Protein AF-A0A0D3A012-F1 (afdb_monomer)

Mean predicted aligned error: 16.32 Å

Foldseek 3Di:
DDDWDADPVPRDIPDPVVRVVVVVVVVVCVVVVVVVVVVVPPPPPDPPPPPVCVVVVVPD

Radius of gyration: 25.03 Å; Cα contacts (8 Å, |Δi|>4): 19; c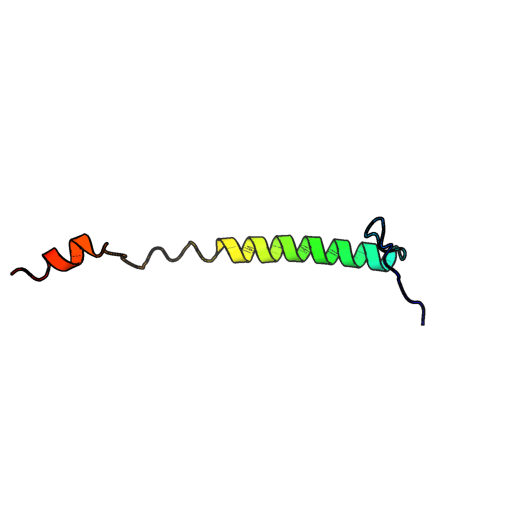hains: 1; bounding box: 39×35×65 Å

pLDDT: mean 73.22, std 17.55, range [48.31, 95.38]

Secondary structure (DSSP, 8-state):
-----B-TTT--BS-HHHHHHHHHHHHHHHHHHHHHTTSTT---------HHHHGGGG--

Solvent-accessible surface area (backbone atoms only — not comparable to full-atom values): 3971 Å² total; per-residue (Å²): 135,90,79,78,51,66,40,88,87,79,70,44,57,73,35,65,68,62,38,53,52,51,53,54,50,52,55,50,50,51,57,53,52,56,54,62,66,62,65,76,80,70,74,91,78,70,87,77,69,55,72,81,61,57,61,67,74,73,75,122

Organism: NCBI:txid109376

Sequence (60 aa):
MRRAYTNKKTGQIDDGLVRDVVDLVQTQVVDEVSQLQTEDDASTASTNLSRFRINEIVES

Structure (mmCIF, N/CA/C/O backbone):
data_AF-A0A0D3A012-F1
#
_entry.id   AF-A0A0D3A012-F1
#
loop_
_atom_site.group_PDB
_atom_site.id
_atom_site.type_symbol
_atom_site.label_atom_id
_atom_site.label_alt_id
_atom_site.label_comp_id
_atom_site.label_asym_id
_atom_site.label_entity_id
_atom_site.label_seq_id
_atom_site.pdbx_PDB_ins_code
_atom_site.Cartn_x
_atom_site.Cartn_y
_atom_site.Cartn_z
_atom_site.occupancy
_atom_site.B_iso_or_equiv
_atom_site.auth_seq_id
_atom_site.auth_comp_id
_atom_site.auth_asym_id
_atom_site.auth_atom_id
_atom_site.pdbx_PDB_model_num
ATOM 1 N N . MET A 1 1 ? 14.493 -17.671 -6.805 1.00 81.62 1 MET A N 1
ATOM 2 C CA . MET A 1 1 ? 13.378 -16.915 -6.192 1.00 81.62 1 MET A CA 1
ATOM 3 C C . MET A 1 1 ? 13.263 -15.580 -6.908 1.00 81.62 1 MET A C 1
ATOM 5 O O . MET A 1 1 ? 14.295 -14.946 -7.100 1.00 81.62 1 MET A O 1
ATOM 9 N N . ARG A 1 2 ? 12.065 -15.182 -7.347 1.00 81.94 2 ARG A N 1
ATOM 10 C CA . ARG A 1 2 ? 11.823 -13.829 -7.8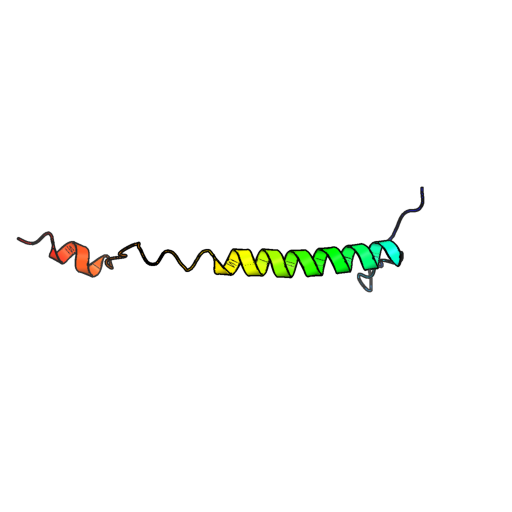74 1.00 81.94 2 ARG A CA 1
ATOM 11 C C . ARG A 1 2 ? 11.519 -12.918 -6.682 1.00 81.94 2 ARG A C 1
ATOM 13 O O . ARG A 1 2 ? 10.847 -13.352 -5.752 1.00 81.94 2 ARG A O 1
ATOM 20 N N . ARG A 1 3 ? 12.090 -11.717 -6.669 1.00 88.94 3 ARG A N 1
ATOM 21 C CA . ARG A 1 3 ? 12.007 -10.768 -5.556 1.00 88.94 3 ARG A CA 1
ATOM 22 C C . ARG A 1 3 ? 11.367 -9.495 -6.099 1.00 88.94 3 ARG A C 1
ATOM 24 O O . ARG A 1 3 ? 11.797 -9.034 -7.150 1.00 88.94 3 ARG A O 1
ATOM 31 N N . ALA A 1 4 ? 10.343 -8.993 -5.420 1.00 91.56 4 ALA A N 1
ATOM 32 C CA . ALA A 1 4 ? 9.732 -7.709 -5.740 1.00 91.56 4 ALA A CA 1
ATOM 33 C C . ALA A 1 4 ? 10.546 -6.580 -5.103 1.00 91.56 4 ALA A C 1
ATOM 35 O O . ALA A 1 4 ? 11.118 -6.756 -4.016 1.00 91.56 4 ALA A O 1
ATOM 36 N N . TYR A 1 5 ? 10.599 -5.433 -5.768 1.00 94.25 5 TYR A N 1
ATOM 37 C CA . TYR A 1 5 ? 11.296 -4.248 -5.295 1.00 94.25 5 TYR A CA 1
ATOM 38 C C . TYR A 1 5 ? 10.347 -3.052 -5.239 1.00 94.25 5 TYR A C 1
ATOM 40 O O . TYR A 1 5 ? 9.409 -2.904 -6.017 1.00 94.25 5 TYR A O 1
ATOM 48 N N . THR A 1 6 ? 10.622 -2.158 -4.295 1.00 95.25 6 THR A N 1
ATOM 49 C CA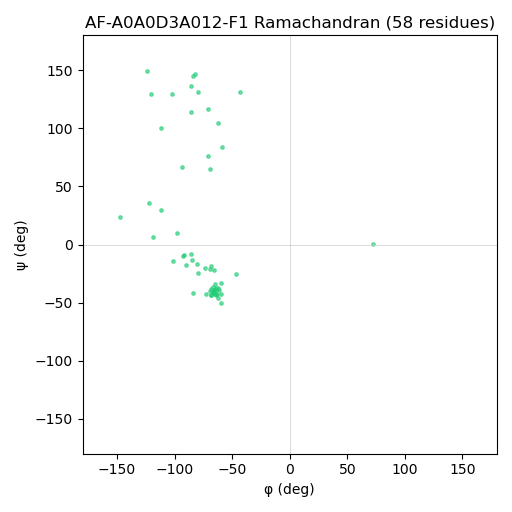 . THR A 1 6 ? 9.904 -0.891 -4.171 1.00 95.25 6 THR A CA 1
ATOM 50 C C . THR A 1 6 ? 10.765 0.226 -4.736 1.00 95.25 6 THR A C 1
ATOM 52 O O . THR A 1 6 ? 11.934 0.391 -4.366 1.00 95.25 6 THR A O 1
ATOM 55 N N . ASN A 1 7 ? 10.190 1.030 -5.621 1.00 93.69 7 ASN A N 1
ATOM 56 C CA . ASN A 1 7 ? 10.839 2.223 -6.133 1.00 93.69 7 ASN A CA 1
ATOM 57 C C . ASN A 1 7 ? 10.899 3.290 -5.031 1.00 93.69 7 ASN A C 1
ATOM 59 O O . ASN A 1 7 ? 9.876 3.805 -4.599 1.00 93.69 7 ASN A O 1
ATOM 63 N N . LYS A 1 8 ? 12.103 3.682 -4.604 1.00 94.88 8 LYS A N 1
ATOM 64 C CA . LYS A 1 8 ? 12.284 4.679 -3.532 1.00 94.88 8 LYS A CA 1
ATOM 65 C C . LYS A 1 8 ? 11.792 6.088 -3.885 1.00 94.88 8 LYS A C 1
ATOM 67 O O . LYS A 1 8 ? 11.565 6.878 -2.980 1.00 94.88 8 LYS A O 1
ATOM 72 N N . LYS A 1 9 ? 11.673 6.423 -5.175 1.00 95.38 9 LYS A N 1
ATOM 73 C CA . LYS A 1 9 ? 11.207 7.744 -5.631 1.00 95.38 9 LYS A CA 1
ATOM 74 C C . LYS A 1 9 ? 9.687 7.831 -5.659 1.00 95.38 9 LYS A C 1
ATOM 76 O O . LYS A 1 9 ? 9.142 8.860 -5.290 1.00 95.38 9 LYS A O 1
ATOM 81 N N . THR A 1 10 ? 9.024 6.775 -6.132 1.00 93.88 10 THR A N 1
ATOM 82 C CA . THR A 1 10 ? 7.561 6.761 -6.308 1.00 93.88 10 THR A CA 1
ATOM 83 C C . THR A 1 10 ? 6.823 6.016 -5.200 1.00 93.88 10 THR A C 1
ATOM 85 O O . THR A 1 10 ? 5.609 6.128 -5.109 1.00 93.88 10 THR A O 1
ATOM 88 N N . GLY A 1 11 ? 7.526 5.226 -4.384 1.00 92.94 11 GLY A N 1
ATOM 89 C CA . GLY A 1 11 ? 6.938 4.328 -3.385 1.00 92.94 11 GLY A CA 1
ATOM 90 C C . GLY A 1 11 ? 6.244 3.096 -3.978 1.00 92.94 11 GLY A C 1
ATOM 91 O O . GLY A 1 11 ? 5.718 2.280 -3.231 1.00 92.94 11 GLY A O 1
ATOM 92 N N . GLN A 1 12 ? 6.237 2.936 -5.303 1.00 94.62 12 GLN A N 1
ATOM 93 C CA . GLN A 1 12 ? 5.479 1.878 -5.970 1.00 94.62 12 GLN A CA 1
ATOM 94 C C . GLN A 1 12 ? 6.240 0.553 -6.003 1.00 94.62 12 GLN A C 1
ATOM 96 O O . GLN A 1 12 ? 7.461 0.525 -6.172 1.00 94.62 12 GLN A O 1
ATOM 101 N N . ILE A 1 13 ? 5.491 -0.541 -5.881 1.00 95.25 13 ILE A N 1
ATOM 102 C CA . ILE A 1 13 ? 5.981 -1.909 -6.061 1.00 95.25 13 ILE A CA 1
ATOM 103 C C . ILE A 1 13 ? 6.064 -2.201 -7.566 1.00 95.25 13 ILE A C 1
ATOM 105 O O . ILE A 1 13 ? 5.127 -1.897 -8.307 1.00 95.25 13 ILE A O 1
ATOM 109 N N . ASP A 1 14 ? 7.198 -2.737 -8.019 1.00 93.62 14 ASP A N 1
ATOM 110 C CA . ASP A 1 14 ? 7.461 -3.041 -9.434 1.00 93.62 14 ASP A CA 1
ATOM 111 C C . ASP A 1 14 ? 6.807 -4.345 -9.920 1.00 93.62 14 ASP A C 1
ATOM 113 O O . ASP A 1 14 ? 6.521 -4.502 -11.108 1.00 93.62 14 ASP A O 1
ATOM 117 N N . ASP A 1 15 ? 6.538 -5.263 -8.996 1.00 94.69 15 ASP A N 1
ATOM 118 C CA . ASP A 1 15 ? 5.809 -6.497 -9.239 1.00 94.69 15 ASP A CA 1
ATOM 119 C C . ASP A 1 15 ? 4.297 -6.252 -9.134 1.00 94.69 15 ASP A C 1
ATOM 121 O O . ASP A 1 15 ? 3.767 -5.937 -8.065 1.00 94.69 15 ASP A O 1
ATOM 125 N N . GLY A 1 16 ? 3.603 -6.401 -10.266 1.00 92.19 16 GLY A N 1
ATOM 126 C CA . GLY A 1 16 ? 2.165 -6.155 -10.362 1.00 92.19 16 GLY A CA 1
ATOM 127 C C . GLY A 1 16 ? 1.332 -7.062 -9.457 1.00 92.19 16 GLY A C 1
ATOM 128 O O . GLY A 1 16 ? 0.408 -6.575 -8.820 1.00 92.19 16 GLY A O 1
ATOM 129 N N . LEU A 1 17 ? 1.697 -8.341 -9.319 1.00 93.44 17 LEU A N 1
ATOM 130 C CA . LEU A 1 17 ? 0.959 -9.269 -8.459 1.00 93.44 17 LEU A CA 1
ATOM 131 C C . LEU A 1 17 ? 1.121 -8.890 -6.987 1.00 93.44 17 LEU A C 1
ATOM 133 O O . LEU A 1 17 ? 0.150 -8.889 -6.234 1.00 93.44 17 LEU A O 1
ATOM 137 N N . VAL A 1 18 ? 2.345 -8.557 -6.570 1.00 93.94 18 VAL A N 1
ATOM 138 C CA . VAL A 1 18 ? 2.596 -8.123 -5.189 1.00 93.94 18 VAL A CA 1
ATOM 139 C C . VAL A 1 18 ? 1.870 -6.812 -4.896 1.00 93.94 18 VAL A C 1
ATOM 141 O O . VAL A 1 18 ? 1.306 -6.671 -3.813 1.00 93.94 18 VAL A O 1
ATOM 144 N N . ARG A 1 19 ? 1.833 -5.877 -5.853 1.00 94.31 19 ARG A N 1
ATOM 145 C CA . ARG A 1 19 ? 1.062 -4.637 -5.721 1.00 94.31 19 ARG A CA 1
ATOM 146 C C . ARG A 1 19 ? -0.429 -4.913 -5.531 1.00 94.31 19 ARG A C 1
ATOM 148 O O . ARG A 1 19 ? -0.999 -4.425 -4.563 1.00 94.31 19 ARG A O 1
ATOM 155 N N . ASP A 1 20 ? -1.024 -5.739 -6.387 1.00 94.19 20 ASP A N 1
ATOM 156 C CA . ASP A 1 20 ? -2.459 -6.037 -6.335 1.00 94.19 20 ASP A CA 1
ATOM 157 C C . ASP A 1 20 ? -2.847 -6.728 -5.011 1.00 94.19 20 ASP A C 1
ATOM 159 O O . ASP A 1 20 ? -3.881 -6.419 -4.417 1.00 94.19 20 ASP A O 1
ATOM 163 N N . VAL A 1 21 ? -1.990 -7.616 -4.490 1.00 92.56 21 VAL A N 1
ATOM 164 C CA . VAL A 1 21 ? -2.181 -8.238 -3.165 1.00 92.56 21 VAL A CA 1
ATOM 165 C C . VAL A 1 21 ? -2.091 -7.202 -2.040 1.00 92.56 21 VAL A C 1
ATOM 167 O O . VAL A 1 21 ? -2.891 -7.239 -1.106 1.00 92.56 21 VAL A O 1
ATOM 170 N N . VAL A 1 22 ? -1.135 -6.274 -2.111 1.00 91.62 22 VAL A N 1
ATOM 171 C CA . VAL A 1 22 ? -0.966 -5.206 -1.113 1.00 91.62 22 VAL A CA 1
ATOM 172 C C . VAL A 1 22 ? -2.154 -4.239 -1.116 1.00 91.62 22 VAL A C 1
ATOM 174 O O . VAL A 1 22 ? -2.614 -3.845 -0.044 1.00 91.62 22 VAL A O 1
ATOM 177 N N . ASP A 1 23 ? -2.693 -3.893 -2.283 1.00 92.12 23 ASP A N 1
ATOM 178 C CA . ASP A 1 23 ? -3.880 -3.037 -2.406 1.00 92.12 23 ASP A CA 1
ATOM 179 C C . ASP A 1 23 ? -5.135 -3.726 -1.842 1.00 92.12 23 ASP A C 1
ATOM 181 O O . ASP A 1 23 ? -5.914 -3.114 -1.101 1.00 92.12 23 ASP A O 1
ATOM 185 N N . LEU A 1 24 ? -5.295 -5.026 -2.109 1.00 91.38 24 LEU A N 1
ATOM 186 C CA . LEU A 1 24 ? -6.387 -5.835 -1.562 1.00 91.38 24 LEU A CA 1
ATOM 187 C C . LEU A 1 24 ? -6.328 -5.931 -0.028 1.00 91.38 24 LEU A C 1
ATOM 189 O O . LEU A 1 24 ? -7.357 -5.822 0.640 1.00 91.38 24 LEU A O 1
ATOM 193 N N . VAL A 1 25 ? -5.140 -6.135 0.546 1.00 89.12 25 VAL A N 1
ATOM 194 C CA . VAL A 1 25 ? -4.968 -6.195 2.008 1.00 89.12 25 VAL A CA 1
ATOM 195 C C . VAL A 1 25 ? -5.212 -4.828 2.645 1.00 89.12 25 VAL A C 1
ATOM 197 O O . VAL A 1 25 ? -5.916 -4.755 3.646 1.00 89.12 25 VAL A O 1
ATOM 200 N N . GLN A 1 26 ? -4.689 -3.742 2.069 1.00 86.19 26 GLN A N 1
ATOM 201 C CA . GLN A 1 26 ? -4.920 -2.394 2.603 1.00 86.19 26 GLN A CA 1
ATOM 202 C C . GLN A 1 26 ? -6.406 -2.033 2.632 1.00 86.19 26 GLN A C 1
ATOM 204 O O . GLN A 1 26 ? -6.875 -1.500 3.632 1.00 86.19 26 GLN A O 1
ATOM 209 N N . THR A 1 27 ? -7.147 -2.358 1.571 1.00 82.69 27 THR A N 1
ATOM 210 C CA . THR A 1 27 ? -8.589 -2.078 1.498 1.00 82.69 27 THR A CA 1
ATOM 211 C C . THR A 1 27 ? -9.354 -2.821 2.598 1.00 82.69 27 THR A C 1
ATOM 213 O O . THR A 1 27 ? -10.136 -2.213 3.319 1.00 82.69 27 THR A O 1
ATOM 216 N N . GLN A 1 28 ? -9.063 -4.111 2.799 1.00 78.75 28 GLN A N 1
ATOM 217 C CA . GLN A 1 28 ? -9.713 -4.912 3.844 1.00 78.75 28 GLN A CA 1
ATOM 218 C C . GLN A 1 28 ? -9.354 -4.442 5.258 1.00 78.75 28 GLN A C 1
ATOM 220 O O . GLN A 1 28 ? -10.230 -4.344 6.108 1.00 78.75 28 GLN A O 1
ATOM 225 N N . VAL A 1 29 ? -8.084 -4.099 5.508 1.00 73.62 29 VAL A N 1
ATOM 226 C CA . VAL A 1 29 ? -7.651 -3.607 6.826 1.00 73.62 29 VAL A CA 1
ATOM 227 C C . VAL A 1 29 ? -8.325 -2.281 7.166 1.00 73.62 29 VAL A C 1
ATOM 229 O O . VAL A 1 29 ? -8.687 -2.076 8.319 1.00 73.62 29 VAL A O 1
ATOM 232 N N . VAL A 1 30 ? -8.522 -1.381 6.199 1.00 66.31 30 VAL A N 1
ATOM 233 C CA . VAL A 1 30 ? -9.244 -0.124 6.451 1.00 66.31 30 VAL A CA 1
ATOM 234 C C . VAL A 1 30 ? -10.699 -0.399 6.836 1.00 66.31 30 VAL A C 1
ATOM 236 O O . VAL A 1 30 ? -11.175 0.180 7.811 1.00 66.31 30 VAL A O 1
ATOM 239 N N . ASP A 1 31 ? -11.378 -1.310 6.140 1.00 61.91 31 ASP A N 1
ATOM 240 C CA . ASP A 1 31 ? -12.776 -1.640 6.434 1.00 61.91 31 ASP A CA 1
ATOM 241 C C . ASP A 1 31 ? -12.941 -2.367 7.779 1.00 61.91 31 ASP A C 1
ATOM 243 O O . ASP A 1 31 ? -13.888 -2.089 8.517 1.00 61.91 31 ASP A O 1
ATOM 247 N N . GLU A 1 32 ? -12.021 -3.264 8.142 1.00 60.69 32 GLU A N 1
ATOM 248 C CA . GLU A 1 32 ? -12.040 -3.963 9.435 1.00 60.69 32 GLU A CA 1
ATOM 249 C C . GLU A 1 32 ? -11.647 -3.040 10.598 1.00 60.69 32 GLU A C 1
ATOM 251 O O . GLU A 1 32 ? -12.306 -3.033 11.638 1.00 60.69 32 GLU A O 1
ATOM 256 N N . VAL A 1 33 ? -10.615 -2.205 10.430 1.00 61.47 33 VAL A N 1
ATOM 257 C CA . VAL A 1 33 ? -10.210 -1.229 11.456 1.00 61.47 33 VAL A CA 1
ATOM 258 C C . VAL A 1 33 ? -11.298 -0.176 11.653 1.00 61.47 33 VAL A C 1
ATOM 260 O O . VAL A 1 33 ? -11.584 0.184 12.793 1.00 61.47 33 VAL A O 1
ATOM 263 N N . SER A 1 34 ? -11.957 0.281 10.583 1.00 61.97 34 SER A N 1
ATOM 264 C CA . SER A 1 34 ? -13.059 1.240 10.702 1.00 61.97 34 SER A CA 1
ATOM 265 C C . SER A 1 34 ? -14.263 0.652 11.442 1.00 61.97 34 SER A C 1
ATOM 267 O O . SER A 1 34 ? -14.926 1.387 12.172 1.00 61.97 34 SER A O 1
ATOM 269 N N . GLN A 1 35 ? -14.537 -0.648 11.292 1.00 58.06 35 GLN A N 1
ATOM 270 C CA . GLN A 1 35 ? -15.592 -1.335 12.046 1.00 58.06 35 GLN A CA 1
ATOM 271 C C . GLN A 1 35 ? -15.242 -1.458 13.536 1.00 58.06 35 GLN A C 1
ATOM 273 O O . GLN A 1 35 ? -16.088 -1.189 14.388 1.00 58.06 35 GLN A O 1
ATOM 278 N N . LEU A 1 36 ? -13.981 -1.752 13.867 1.00 57.72 36 LEU A N 1
ATOM 279 C CA . LEU A 1 36 ? -13.517 -1.844 15.258 1.00 57.72 36 LEU A CA 1
ATOM 280 C C . LEU A 1 36 ? -13.478 -0.488 15.987 1.00 57.72 36 LEU A C 1
ATOM 282 O O . LEU A 1 36 ? -13.516 -0.452 17.214 1.00 57.72 36 LEU A O 1
ATOM 286 N N . GLN A 1 37 ? -13.427 0.635 15.264 1.00 55.41 37 GLN A N 1
ATOM 287 C CA . GLN A 1 37 ? -13.508 1.974 15.864 1.00 55.41 37 GLN A CA 1
ATOM 288 C C . GLN A 1 37 ? -14.943 2.417 16.192 1.00 55.41 37 GLN A C 1
ATOM 290 O O . GLN A 1 37 ? -15.119 3.347 16.975 1.00 55.41 37 GLN A O 1
ATOM 295 N N . THR A 1 38 ? -15.968 1.765 15.634 1.00 54.47 38 THR A N 1
ATOM 296 C CA . THR A 1 38 ? -17.381 2.064 15.934 1.00 54.47 38 THR A CA 1
ATOM 297 C C . THR A 1 38 ? -17.972 1.236 17.076 1.00 54.47 38 THR A C 1
ATOM 299 O O . THR A 1 38 ? -19.069 1.542 17.534 1.00 54.47 38 THR A O 1
ATOM 302 N N . GLU A 1 39 ? -17.261 0.219 17.571 1.00 49.19 39 GLU A N 1
ATOM 303 C CA . GLU A 1 39 ? -17.750 -0.636 18.664 1.00 49.19 39 GLU A CA 1
ATOM 304 C C . GLU A 1 39 ? -17.316 -0.171 20.068 1.00 49.19 39 GLU A C 1
ATOM 306 O O . GLU A 1 39 ? -17.865 -0.653 21.058 1.00 49.19 39 GLU A O 1
ATOM 311 N N . ASP A 1 40 ? -16.403 0.802 20.186 1.00 51.25 40 ASP A N 1
ATOM 312 C CA . ASP A 1 40 ? -15.975 1.340 21.493 1.00 51.25 40 ASP A CA 1
ATOM 313 C C . ASP A 1 40 ? -16.885 2.470 22.029 1.00 51.25 40 ASP A C 1
ATOM 315 O O . ASP A 1 40 ? -16.776 2.851 23.190 1.00 51.25 40 ASP A O 1
ATOM 319 N N . ASP A 1 41 ? -17.842 2.974 21.235 1.00 54.44 41 ASP A N 1
ATOM 320 C CA . ASP A 1 41 ? -18.736 4.084 21.633 1.00 54.44 41 ASP A CA 1
ATOM 321 C C . ASP A 1 41 ? -20.207 3.663 21.829 1.00 54.44 41 ASP A C 1
ATOM 323 O O . ASP A 1 41 ? -21.143 4.436 21.625 1.00 54.44 41 ASP A O 1
ATOM 327 N N . ALA A 1 42 ? -20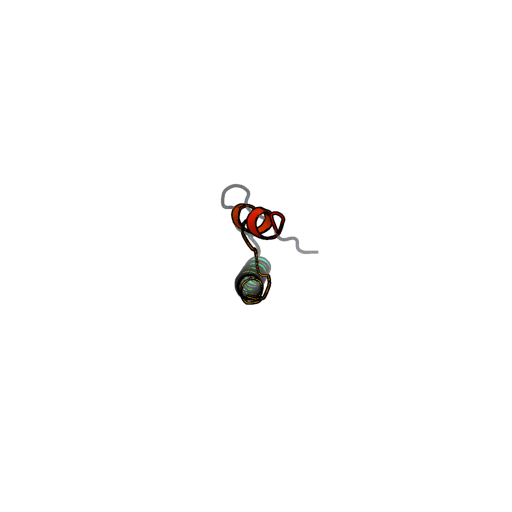.443 2.406 22.226 1.00 55.19 42 ALA A N 1
ATOM 328 C CA . ALA A 1 42 ? -21.783 1.913 22.574 1.00 55.19 42 ALA A CA 1
ATOM 329 C C . ALA A 1 42 ? -21.925 1.420 24.025 1.00 55.19 42 ALA A C 1
ATOM 331 O O . ALA A 1 42 ? -22.998 0.955 24.408 1.00 55.19 42 ALA A O 1
ATOM 332 N N . SER A 1 43 ? -20.909 1.586 24.879 1.00 49.50 43 SER A N 1
ATOM 333 C CA . SER A 1 43 ? -21.076 1.429 26.334 1.00 49.50 43 SER A CA 1
ATOM 334 C C . SER A 1 43 ? -21.378 2.769 27.004 1.00 49.50 43 SER A C 1
ATOM 336 O O . SER A 1 43 ? -20.639 3.278 27.847 1.00 49.50 43 SER A O 1
ATOM 338 N N . THR A 1 44 ? -22.549 3.313 26.679 1.00 55.50 44 THR A N 1
ATOM 339 C CA . THR A 1 44 ? -23.258 4.310 27.491 1.00 55.50 44 THR A CA 1
ATOM 340 C C . THR A 1 44 ? -23.776 3.663 28.785 1.00 55.50 44 THR A C 1
ATOM 342 O O . THR A 1 44 ? -24.973 3.533 29.012 1.00 55.50 44 THR A O 1
ATOM 345 N N . ALA A 1 45 ? -22.867 3.223 29.658 1.00 54.00 45 ALA A N 1
ATOM 346 C CA . ALA A 1 45 ? -23.212 2.725 30.994 1.00 54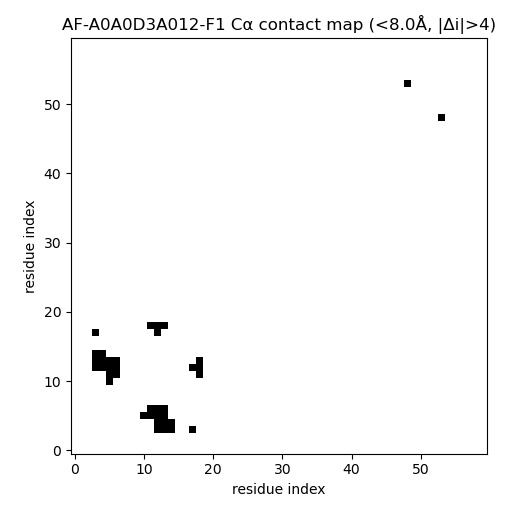.00 45 ALA A CA 1
ATOM 347 C C . ALA A 1 45 ? -22.136 3.009 32.057 1.00 54.00 45 ALA A C 1
ATOM 349 O O . ALA A 1 45 ? -22.083 2.335 33.082 1.00 54.00 45 ALA A O 1
ATOM 350 N N . SER A 1 46 ? -21.287 4.018 31.857 1.00 48.31 46 SER A N 1
ATOM 351 C CA . SER A 1 46 ? -20.460 4.550 32.942 1.00 48.31 46 SER A CA 1
ATOM 352 C C . SER A 1 46 ? -20.934 5.954 33.272 1.00 48.31 46 SER A C 1
ATOM 354 O O . SER A 1 46 ? -20.644 6.919 32.561 1.00 48.31 46 SER A O 1
ATOM 356 N N . THR A 1 47 ? -21.720 6.053 34.341 1.00 53.69 47 THR A N 1
ATOM 357 C CA . THR A 1 47 ? -22.106 7.303 34.994 1.00 53.69 47 THR A CA 1
ATOM 358 C C . THR A 1 47 ? -20.838 8.022 35.453 1.00 53.69 47 THR A C 1
ATOM 360 O O . THR A 1 47 ? -20.422 7.922 36.605 1.00 53.69 47 THR A O 1
ATOM 363 N N . ASN A 1 48 ? -20.210 8.763 34.543 1.00 55.94 48 ASN A N 1
ATOM 364 C CA . ASN A 1 48 ? -19.196 9.753 34.866 1.00 55.94 48 ASN A CA 1
ATOM 365 C C . ASN A 1 48 ? -19.904 10.935 35.532 1.00 55.94 48 ASN A C 1
ATOM 367 O O . ASN A 1 48 ? -20.149 11.977 34.922 1.00 55.94 48 ASN A O 1
ATOM 371 N N . LEU A 1 49 ? -20.274 10.762 36.801 1.00 60.25 49 LEU A N 1
ATOM 372 C CA . LEU A 1 49 ? -20.640 11.879 37.648 1.00 60.25 49 LEU A CA 1
ATOM 373 C C . LEU A 1 49 ? -19.389 12.760 37.747 1.00 60.25 49 LEU A C 1
ATOM 375 O O . LEU A 1 49 ? -18.405 12.386 38.384 1.00 60.25 49 LEU A O 1
ATOM 379 N N . SER A 1 50 ? -19.395 13.892 37.036 1.00 58.91 50 SER A N 1
ATOM 380 C CA . SER A 1 50 ? -18.332 14.898 37.103 1.00 58.9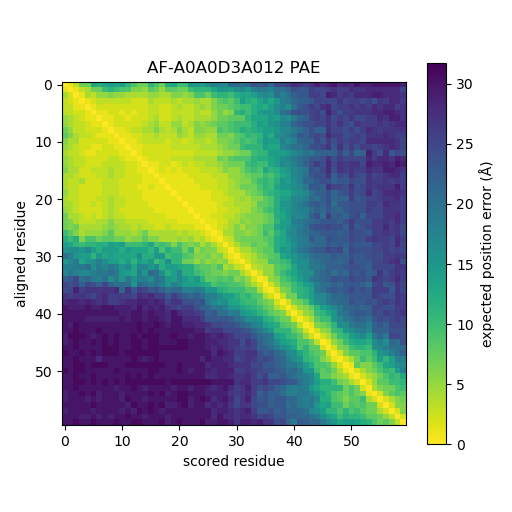1 50 SER A CA 1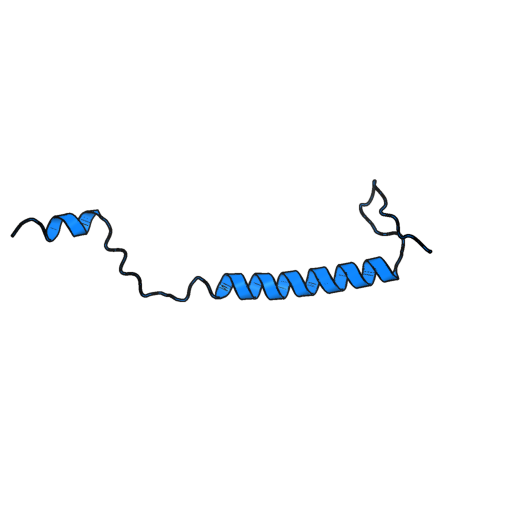
ATOM 381 C C . SER A 1 50 ? -17.946 15.111 38.566 1.00 58.91 50 SER A C 1
ATOM 383 O O . SER A 1 50 ? -18.836 15.288 39.398 1.00 58.91 50 SER A O 1
ATOM 385 N N . ARG A 1 51 ? -16.643 15.088 38.893 1.00 59.50 51 ARG A N 1
ATOM 386 C CA . ARG A 1 51 ? -16.126 15.222 40.275 1.00 59.50 51 ARG A CA 1
ATOM 387 C C . ARG A 1 51 ? -16.765 16.371 41.062 1.00 59.50 51 ARG A C 1
ATOM 389 O O . ARG A 1 51 ? -16.830 16.301 42.280 1.00 59.50 51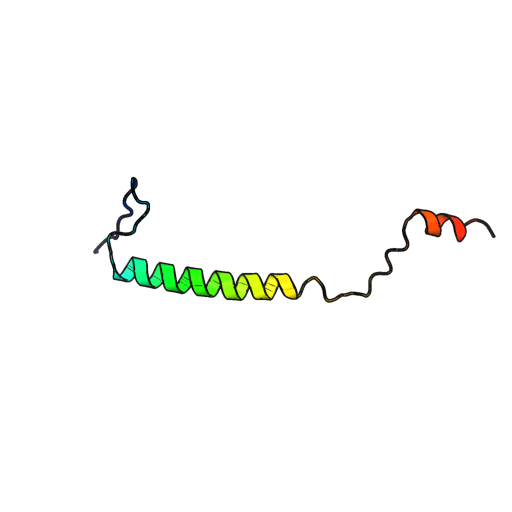 ARG A O 1
ATOM 396 N N .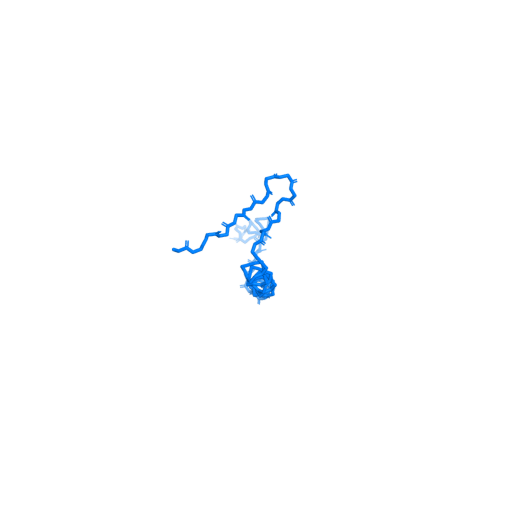 PHE A 1 52 ? -17.272 17.390 40.370 1.00 55.56 52 PHE A N 1
ATOM 397 C CA . PHE A 1 52 ? -18.014 18.499 40.960 1.00 55.56 52 PHE A CA 1
ATOM 398 C C . PHE A 1 52 ? -19.293 18.077 41.712 1.00 55.56 52 PHE A C 1
ATOM 400 O O . PHE A 1 52 ? -19.623 18.683 42.721 1.00 55.56 52 PHE A O 1
ATOM 407 N N . ARG A 1 53 ? -19.993 17.024 41.269 1.00 57.66 53 ARG A N 1
ATOM 408 C CA . ARG A 1 53 ? -21.213 16.505 41.917 1.00 57.66 53 ARG A CA 1
ATOM 409 C C . ARG A 1 53 ? -20.942 15.435 42.983 1.00 57.66 53 ARG A C 1
ATOM 411 O O . ARG A 1 53 ? -21.810 15.172 43.800 1.00 57.66 53 ARG A O 1
ATOM 418 N N . ILE A 1 54 ? -19.755 14.818 42.997 1.00 59.94 54 ILE A N 1
ATOM 419 C CA . ILE A 1 54 ? -19.389 13.808 44.013 1.00 59.94 54 ILE A CA 1
ATOM 420 C C . ILE A 1 54 ? -19.282 14.449 45.404 1.00 59.94 54 ILE A C 1
ATOM 422 O O . ILE A 1 54 ? -19.706 13.848 46.387 1.00 59.94 54 ILE A O 1
ATOM 426 N N . ASN A 1 55 ? -18.784 15.685 45.485 1.00 56.78 55 ASN A N 1
ATOM 427 C CA . ASN A 1 55 ? -18.668 16.399 46.758 1.00 56.78 55 ASN A CA 1
ATOM 428 C C . ASN A 1 55 ? -20.029 16.787 47.369 1.00 56.78 55 ASN A C 1
ATOM 430 O O . ASN A 1 55 ? -20.089 17.020 48.567 1.00 56.78 55 ASN A O 1
ATOM 434 N N . GLU A 1 56 ? -21.116 16.802 46.588 1.00 59.06 56 GLU A N 1
ATOM 435 C CA . GLU A 1 56 ? -22.472 17.103 47.079 1.00 59.06 56 GLU A CA 1
ATOM 436 C C . GLU A 1 56 ? -23.075 15.938 47.896 1.00 59.06 56 GLU A C 1
ATOM 438 O O . GLU A 1 56 ? -23.963 16.148 48.713 1.00 59.06 56 GLU A O 1
ATOM 443 N N . ILE A 1 57 ? -22.564 14.707 47.737 1.00 60.62 57 ILE A N 1
ATOM 444 C CA . ILE A 1 57 ? -23.015 13.520 48.498 1.00 60.62 57 ILE A CA 1
ATOM 445 C C . ILE A 1 57 ? -22.301 13.418 49.866 1.00 60.62 57 ILE A C 1
ATOM 447 O O . ILE A 1 57 ? -22.719 12.658 50.734 1.00 60.62 57 ILE A O 1
ATOM 451 N N . VAL A 1 58 ? -21.231 14.191 50.083 1.00 61.94 58 VAL A N 1
ATOM 452 C CA . VAL A 1 58 ? -20.377 14.160 51.290 1.00 61.94 58 VAL A CA 1
ATOM 453 C C . VAL A 1 58 ? -20.741 15.249 52.318 1.00 61.94 58 VAL A C 1
ATOM 455 O O . VAL A 1 58 ? -20.030 15.428 53.300 1.00 61.94 58 VAL A O 1
ATOM 458 N N . GLU A 1 59 ? -21.862 15.956 52.147 1.00 57.75 59 GLU A N 1
ATOM 459 C CA . GLU A 1 59 ? -22.291 17.030 53.065 1.00 57.75 59 GLU A CA 1
ATOM 460 C C . GLU A 1 59 ? -23.693 16.826 53.687 1.00 57.75 59 GLU A C 1
ATOM 462 O O . GLU A 1 59 ? -24.425 17.783 53.934 1.00 57.75 59 GLU A O 1
ATOM 467 N N . SER A 1 60 ? -24.082 15.581 53.994 1.00 51.59 60 SER A N 1
ATOM 468 C CA . SER A 1 60 ? -25.181 15.281 54.942 1.00 51.59 60 SER A CA 1
ATOM 469 C C . SER A 1 60 ? -24.697 14.474 56.137 1.00 51.59 60 SER A C 1
ATOM 471 O O . SER A 1 60 ? -23.851 13.576 55.933 1.00 51.59 60 SER A O 1
#